Protein AF-T0YDZ5-F1 (afdb_monomer_lite)

Foldseek 3Di:
DDDLVPPDCDDDDDPPPPPDVVNCVCSQQPQWCLQVLLVVLVQLPQLVLLQVQDDDDCVLAVDGLSLLVSLVSSCVPTHPDDPQQCSLVRCVSHDQCSRGNPPDHSVSSGSVNSVVSVVSCVVCPVVVSVVSSVVSVVVVVVD

Organism: NCBI:txid410659

pLDDT: mean 85.59, std 17.33, range [38.53, 98.12]

Secondary structure (DSSP, 8-state):
--STTS-----TTS---PPPHHHHHHHHS---SHHHHHHHHHHHTHHHHHHTT----TTT-SS-HHHHHHHHHHHHHHS----GGGHHHHHTTS-HHHHH-TT--GGGG-HHHHHHHHHHHHHH-HHHHHHHHHHHHHHHTT-

InterPro domains:
  IPR025457 Domain of unknown function DUF4277 [PF14104] (34-132)

Radius of gyration: 19.09 Å; chains: 1; bounding box: 58×37×39 Å

Structure (mmCIF, N/CA/C/O backbone):
data_AF-T0YDZ5-F1
#
_entry.id   AF-T0YDZ5-F1
#
loop_
_atom_site.group_PDB
_atom_site.id
_atom_site.type_symbol
_atom_site.label_atom_id
_atom_site.label_alt_id
_atom_site.label_comp_id
_atom_site.label_asym_id
_atom_site.label_entity_id
_atom_site.label_seq_id
_atom_site.pdbx_PDB_ins_code
_atom_site.Cartn_x
_atom_site.Cartn_y
_atom_site.Cartn_z
_atom_site.occupancy
_atom_site.B_iso_or_equiv
_atom_site.auth_seq_id
_atom_site.auth_comp_id
_atom_site.auth_asym_id
_atom_site.auth_atom_id
_atom_site.pdbx_PDB_model_num
ATOM 1 N N . MET A 1 1 ? 28.726 -1.030 3.537 1.00 40.19 1 MET A N 1
ATOM 2 C CA . MET A 1 1 ? 29.237 -1.541 2.244 1.00 40.19 1 MET A CA 1
ATOM 3 C C . MET A 1 1 ? 30.139 -2.751 2.486 1.00 40.19 1 MET A C 1
ATOM 5 O O . MET A 1 1 ? 31.023 -2.658 3.319 1.00 40.19 1 MET A O 1
ATOM 9 N N . SER A 1 2 ? 29.949 -3.829 1.713 1.00 47.00 2 SER A N 1
ATOM 10 C CA . SER A 1 2 ? 30.988 -4.817 1.351 1.00 47.00 2 SER A CA 1
ATOM 11 C C . SER A 1 2 ? 31.460 -5.879 2.370 1.00 47.00 2 SER A C 1
ATOM 13 O O . SER A 1 2 ? 32.664 -6.062 2.533 1.00 47.00 2 SER A O 1
ATOM 15 N N . ILE A 1 3 ? 30.554 -6.685 2.938 1.00 38.53 3 ILE A N 1
ATOM 16 C CA . ILE A 1 3 ? 30.935 -8.055 3.361 1.00 38.53 3 ILE A CA 1
ATOM 17 C C . ILE A 1 3 ? 30.061 -9.098 2.656 1.00 38.53 3 ILE A C 1
ATOM 19 O O . ILE A 1 3 ? 30.597 -10.007 2.045 1.00 38.53 3 ILE A O 1
ATOM 23 N N . ILE A 1 4 ? 28.745 -8.885 2.559 1.00 45.44 4 ILE A N 1
ATOM 24 C CA . ILE A 1 4 ? 27.835 -9.849 1.901 1.00 45.44 4 ILE A CA 1
ATOM 25 C C . ILE A 1 4 ? 28.055 -9.954 0.374 1.00 45.44 4 ILE A C 1
ATOM 27 O O . ILE A 1 4 ? 27.810 -10.998 -0.214 1.00 45.44 4 ILE A O 1
ATOM 31 N N . ARG A 1 5 ? 28.596 -8.915 -0.286 1.00 43.78 5 ARG A N 1
ATOM 32 C CA . ARG A 1 5 ? 28.937 -8.971 -1.728 1.00 43.78 5 ARG A CA 1
ATOM 33 C C . ARG A 1 5 ? 30.244 -9.697 -2.045 1.00 43.78 5 ARG A C 1
ATOM 35 O O . ARG A 1 5 ? 30.500 -9.988 -3.207 1.00 43.78 5 ARG A O 1
ATOM 42 N N . LYS A 1 6 ? 31.097 -9.944 -1.051 1.00 43.81 6 LYS A N 1
ATOM 43 C CA . LYS A 1 6 ? 32.267 -10.800 -1.231 1.00 43.81 6 LYS A CA 1
ATOM 44 C C . LYS A 1 6 ? 31.867 -12.143 -0.656 1.00 43.81 6 LYS A C 1
ATOM 46 O O . LYS A 1 6 ? 31.896 -12.305 0.559 1.00 43.81 6 LYS A O 1
ATOM 51 N N . GLY A 1 7 ? 31.454 -13.061 -1.531 1.00 41.31 7 GLY A N 1
ATOM 52 C CA . GLY A 1 7 ? 31.279 -14.462 -1.161 1.00 41.31 7 GLY A CA 1
ATOM 53 C C . GLY A 1 7 ? 32.433 -14.890 -0.258 1.00 41.31 7 GLY A C 1
ATOM 54 O O . GLY A 1 7 ? 33.575 -14.476 -0.481 1.00 41.31 7 GLY A O 1
ATOM 55 N N . LEU A 1 8 ? 32.100 -15.613 0.813 1.00 39.41 8 LEU A N 1
ATOM 56 C CA . LEU A 1 8 ? 33.051 -16.171 1.767 1.00 39.41 8 LEU A CA 1
ATOM 57 C C . LEU A 1 8 ? 34.244 -16.722 0.973 1.00 39.41 8 LEU A C 1
ATOM 59 O O . LEU A 1 8 ? 34.074 -17.681 0.222 1.00 39.41 8 LEU A O 1
ATOM 63 N N . GLN A 1 9 ? 35.412 -16.072 1.054 1.00 50.31 9 GLN A N 1
ATOM 64 C CA . GLN A 1 9 ? 36.602 -16.545 0.346 1.00 50.31 9 GLN A CA 1
ATOM 65 C C . GLN A 1 9 ? 37.087 -17.806 1.055 1.00 50.31 9 GLN A C 1
ATOM 67 O O . GLN A 1 9 ? 37.926 -17.767 1.953 1.00 50.31 9 GLN A O 1
ATOM 72 N N . LEU A 1 10 ? 36.475 -18.924 0.677 1.00 53.09 10 LEU A N 1
ATOM 73 C CA . LEU A 1 10 ? 36.933 -20.267 0.973 1.00 53.09 10 LEU A CA 1
ATOM 74 C C . LEU A 1 10 ? 38.304 -20.427 0.299 1.00 53.09 10 LEU A C 1
ATOM 76 O O . LEU A 1 10 ? 38.510 -19.947 -0.814 1.00 53.09 10 LEU A O 1
ATOM 80 N N . GLY A 1 11 ? 39.262 -21.000 1.030 1.00 50.84 11 GLY A N 1
ATOM 81 C CA . GLY A 1 11 ? 40.690 -20.974 0.705 1.00 50.84 11 GLY A CA 1
ATOM 82 C C . GLY A 1 11 ? 41.073 -21.460 -0.707 1.00 50.84 11 GLY A C 1
ATOM 83 O O . GLY A 1 11 ? 40.273 -22.073 -1.411 1.00 50.84 11 GLY A O 1
ATOM 84 N N . PRO A 1 12 ? 42.337 -21.241 -1.114 1.00 58.28 12 PRO A N 1
ATOM 85 C CA . PRO A 1 12 ? 42.784 -21.198 -2.514 1.00 58.28 12 PRO A CA 1
ATOM 86 C C . PRO A 1 12 ? 42.678 -22.502 -3.329 1.00 58.28 12 PRO A C 1
ATOM 88 O O . PRO A 1 12 ? 43.057 -22.494 -4.493 1.00 58.28 12 PRO A O 1
ATOM 91 N N . ASN A 1 13 ? 42.196 -23.612 -2.757 1.00 57.66 13 ASN A N 1
ATOM 92 C CA . ASN A 1 13 ? 42.212 -24.934 -3.397 1.00 57.66 13 ASN A CA 1
ATOM 93 C C . ASN A 1 13 ? 40.941 -25.782 -3.191 1.00 57.66 13 ASN A C 1
ATOM 95 O O . ASN A 1 13 ? 40.982 -26.986 -3.439 1.00 57.66 13 ASN A O 1
ATOM 99 N N . LEU A 1 14 ? 39.809 -25.210 -2.757 1.00 52.81 14 LEU A N 1
ATOM 100 C CA . LEU A 1 14 ? 38.538 -25.933 -2.895 1.00 52.81 14 LEU A CA 1
ATOM 101 C C . LEU A 1 14 ? 37.985 -25.748 -4.315 1.00 52.81 14 LEU A C 1
ATOM 103 O O . LEU A 1 14 ? 38.084 -24.643 -4.855 1.00 52.81 14 LEU A O 1
ATOM 107 N N . PRO A 1 15 ? 37.383 -26.791 -4.923 1.00 49.22 15 PRO A N 1
ATOM 108 C CA . PRO A 1 15 ? 36.638 -26.617 -6.159 1.00 49.22 15 PRO A CA 1
ATOM 109 C C . PRO A 1 15 ? 35.607 -25.510 -5.941 1.00 49.22 15 PRO A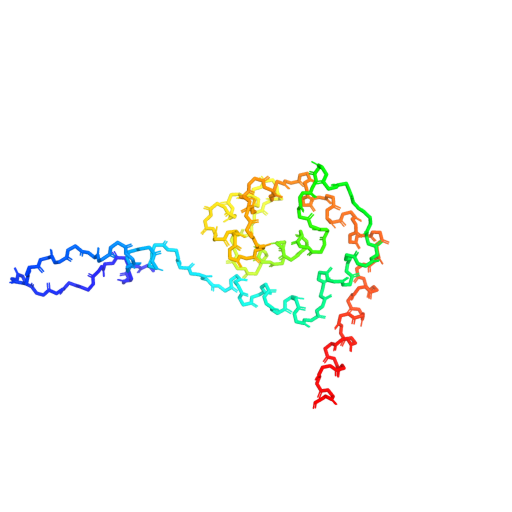 C 1
ATOM 111 O O . PRO A 1 15 ? 34.828 -25.561 -4.987 1.00 49.22 15 PRO A O 1
ATOM 114 N N . GLN A 1 16 ? 35.635 -24.488 -6.798 1.00 58.94 16 GLN A N 1
ATOM 115 C CA . GLN A 1 16 ? 34.581 -23.483 -6.845 1.00 58.94 16 GLN A CA 1
ATOM 116 C C . GLN A 1 16 ? 33.321 -24.193 -7.328 1.00 58.94 16 GLN A C 1
ATOM 118 O O . GLN A 1 16 ? 33.100 -24.338 -8.527 1.00 58.94 16 GLN A O 1
ATOM 123 N N . ILE A 1 17 ? 32.546 -24.724 -6.385 1.00 59.50 17 ILE A N 1
ATOM 124 C CA . ILE A 1 17 ? 31.218 -25.240 -6.673 1.00 59.50 17 ILE A CA 1
ATOM 125 C C . ILE A 1 17 ? 30.418 -24.000 -7.076 1.00 59.50 17 ILE A C 1
ATOM 127 O O . ILE A 1 17 ? 30.288 -23.099 -6.239 1.00 59.50 17 ILE A O 1
ATOM 131 N N . PRO A 1 18 ? 29.961 -23.884 -8.340 1.00 61.22 18 PRO A N 1
ATOM 132 C CA . PRO A 1 18 ? 29.081 -22.785 -8.704 1.00 61.22 18 PRO A CA 1
ATOM 133 C C . PRO A 1 18 ? 27.912 -22.806 -7.714 1.00 61.22 18 PRO A C 1
ATOM 135 O O . PRO A 1 18 ? 27.427 -23.901 -7.405 1.00 61.22 18 PRO A O 1
ATOM 138 N N . PRO A 1 19 ? 27.516 -21.654 -7.143 1.00 64.50 19 PRO A N 1
ATOM 139 C CA . PRO A 1 19 ? 26.396 -21.629 -6.218 1.00 64.50 19 PRO A CA 1
ATOM 140 C C . PRO A 1 19 ? 25.213 -22.308 -6.904 1.00 64.50 19 PRO A C 1
ATOM 142 O O . PRO A 1 19 ? 24.958 -22.076 -8.085 1.00 64.50 19 PRO A O 1
ATOM 145 N N . ASP A 1 20 ? 24.556 -23.216 -6.185 1.00 73.25 20 ASP A N 1
ATOM 146 C CA . ASP A 1 20 ? 23.375 -23.892 -6.705 1.00 73.25 20 ASP A CA 1
ATOM 147 C C . ASP A 1 20 ? 22.404 -22.818 -7.242 1.00 73.25 20 ASP A C 1
ATOM 149 O O . ASP A 1 20 ? 22.153 -21.852 -6.513 1.00 73.25 20 ASP A O 1
ATOM 153 N N . PRO A 1 21 ? 21.872 -22.936 -8.475 1.00 69.00 21 PRO A N 1
ATOM 154 C CA . PRO A 1 21 ? 20.959 -21.943 -9.044 1.00 69.00 21 PRO A CA 1
ATOM 155 C C . PRO A 1 21 ? 19.786 -21.590 -8.115 1.00 69.00 21 PRO A C 1
ATOM 157 O O . PRO A 1 21 ? 19.319 -20.452 -8.099 1.00 69.00 21 PRO A O 1
ATOM 160 N N . PHE A 1 22 ? 19.339 -22.543 -7.292 1.00 67.94 22 PHE A N 1
ATOM 161 C CA . PHE A 1 22 ? 18.357 -22.328 -6.234 1.00 67.94 22 PHE A CA 1
ATOM 162 C C . PHE A 1 22 ? 18.898 -21.419 -5.122 1.00 67.94 22 PHE A C 1
ATOM 164 O O . PHE A 1 22 ? 18.253 -20.434 -4.766 1.00 67.94 22 PHE A O 1
ATOM 171 N N . VAL A 1 23 ? 20.097 -21.691 -4.602 1.00 63.38 23 VAL A N 1
ATOM 172 C CA . VAL A 1 23 ? 20.747 -20.854 -3.575 1.00 63.38 23 VAL A CA 1
ATOM 173 C C . VAL A 1 23 ? 21.057 -19.458 -4.120 1.00 63.38 23 VAL A C 1
ATOM 175 O O . VAL A 1 23 ? 20.857 -18.469 -3.417 1.00 63.38 23 VAL A O 1
ATOM 178 N N . GLU A 1 24 ? 21.485 -19.353 -5.378 1.00 63.31 24 GLU A N 1
ATOM 179 C CA . GLU A 1 24 ? 21.720 -18.073 -6.043 1.00 63.31 24 GLU A CA 1
ATOM 180 C C . GLU A 1 24 ? 20.417 -17.280 -6.192 1.00 63.31 24 GLU A C 1
ATOM 182 O O . GLU A 1 24 ? 20.400 -16.096 -5.873 1.00 63.31 24 GLU A O 1
ATOM 187 N N . SER A 1 25 ? 19.300 -17.930 -6.541 1.00 57.38 25 SER A N 1
ATOM 188 C CA . SER A 1 25 ? 17.986 -17.274 -6.593 1.00 57.38 25 SER A CA 1
ATOM 189 C C . SER A 1 25 ? 17.509 -16.753 -5.227 1.00 57.38 25 SER A C 1
ATOM 191 O O . SER A 1 25 ? 16.975 -15.646 -5.146 1.00 57.38 25 SER A O 1
ATOM 193 N N . ILE A 1 26 ? 17.767 -17.495 -4.141 1.00 60.12 26 ILE A N 1
ATOM 194 C CA . ILE A 1 26 ? 17.420 -17.090 -2.767 1.00 60.12 26 ILE A CA 1
ATOM 195 C C . ILE A 1 26 ? 18.252 -15.883 -2.318 1.00 60.12 26 ILE A C 1
ATOM 197 O O . ILE A 1 26 ? 17.743 -14.984 -1.652 1.00 60.12 26 ILE A O 1
ATOM 201 N N . LEU A 1 27 ? 19.540 -15.854 -2.664 1.00 55.66 27 LEU A N 1
ATOM 202 C CA . LEU A 1 27 ? 20.452 -14.781 -2.264 1.00 55.66 27 LEU A CA 1
ATOM 203 C C . LEU A 1 27 ? 20.366 -13.547 -3.175 1.00 55.66 27 LEU A C 1
ATOM 205 O O . LEU A 1 27 ? 20.670 -12.440 -2.724 1.00 55.66 27 LEU A O 1
ATOM 209 N N . ALA A 1 28 ? 19.961 -13.719 -4.437 1.00 56.47 28 ALA A N 1
ATOM 210 C CA . ALA A 1 28 ? 19.827 -12.643 -5.418 1.00 56.47 28 ALA A CA 1
ATOM 211 C C . ALA A 1 28 ? 18.685 -11.676 -5.085 1.00 56.47 28 ALA A C 1
ATOM 213 O O . ALA A 1 28 ? 18.797 -10.486 -5.380 1.00 56.47 28 ALA A O 1
ATOM 214 N N . ASN A 1 29 ? 17.637 -12.167 -4.419 1.00 56.03 29 ASN A N 1
ATOM 215 C CA . ASN A 1 29 ? 16.474 -11.381 -4.022 1.00 56.03 29 ASN A CA 1
ATOM 216 C C . ASN A 1 29 ? 16.401 -11.281 -2.491 1.00 56.03 29 ASN A C 1
ATOM 218 O O . ASN A 1 29 ? 15.614 -11.996 -1.869 1.00 56.03 29 ASN A O 1
ATOM 222 N N . PRO A 1 30 ? 17.213 -10.423 -1.839 1.00 57.66 30 PRO A N 1
ATOM 223 C CA . PRO A 1 30 ? 17.057 -10.172 -0.415 1.00 57.66 30 PRO A CA 1
ATOM 224 C C . PRO A 1 30 ? 15.632 -9.683 -0.155 1.00 57.66 30 PRO A C 1
ATOM 226 O O . PRO A 1 30 ? 15.237 -8.603 -0.582 1.00 57.66 30 PRO A O 1
ATOM 229 N N . VAL A 1 31 ? 14.874 -10.500 0.571 1.00 63.56 31 VAL A N 1
ATOM 230 C CA . VAL A 1 31 ? 13.426 -10.351 0.765 1.00 63.56 31 VAL A CA 1
ATOM 231 C C . VAL A 1 31 ? 13.061 -9.101 1.595 1.00 63.56 31 VAL A C 1
ATOM 233 O O . VAL A 1 31 ? 11.904 -8.693 1.643 1.00 63.56 31 VAL A O 1
ATOM 236 N N . GLY A 1 32 ? 14.056 -8.422 2.180 1.00 82.44 32 GLY A N 1
ATOM 237 C CA . GLY A 1 32 ? 13.890 -7.141 2.868 1.00 82.44 32 GLY A CA 1
ATOM 238 C C . GLY A 1 32 ? 12.863 -7.192 4.004 1.00 82.44 32 GLY A C 1
ATOM 239 O O . GLY A 1 32 ? 12.476 -8.258 4.477 1.00 82.44 32 GLY A O 1
ATOM 240 N N . ALA A 1 33 ? 12.410 -6.023 4.458 1.00 90.94 33 ALA A N 1
ATOM 241 C CA . ALA A 1 33 ? 11.308 -5.927 5.420 1.00 90.94 33 ALA A CA 1
ATOM 242 C C . ALA A 1 33 ? 9.923 -5.926 4.737 1.00 90.94 33 ALA A C 1
ATOM 244 O O . ALA A 1 33 ? 8.904 -5.988 5.424 1.00 90.94 33 ALA A O 1
ATOM 245 N N . ALA A 1 34 ? 9.869 -5.867 3.401 1.00 93.62 34 ALA A N 1
ATOM 246 C CA . ALA A 1 34 ? 8.637 -5.640 2.651 1.00 93.62 34 ALA A CA 1
ATOM 247 C C . ALA A 1 34 ? 7.544 -6.695 2.922 1.00 93.62 34 ALA A C 1
ATOM 249 O O . ALA A 1 34 ? 6.418 -6.282 3.203 1.00 93.62 34 ALA A O 1
ATOM 250 N N . PRO A 1 35 ? 7.815 -8.019 2.948 1.00 94.00 35 PRO A N 1
ATOM 251 C CA . PRO A 1 35 ? 6.766 -8.995 3.249 1.00 94.00 35 PRO A CA 1
ATOM 252 C C . PRO A 1 35 ? 6.265 -8.934 4.684 1.00 94.00 35 PRO A C 1
ATOM 254 O O . PRO A 1 35 ? 5.082 -9.163 4.913 1.00 94.00 35 PRO A O 1
ATOM 257 N N . LEU A 1 36 ? 7.133 -8.590 5.642 1.00 95.31 36 LEU A N 1
ATOM 258 C CA . LEU A 1 36 ? 6.715 -8.385 7.028 1.00 95.31 36 LEU A CA 1
ATOM 259 C C . LEU A 1 36 ? 5.757 -7.195 7.122 1.00 95.31 36 LEU A C 1
ATOM 261 O O . LEU A 1 36 ? 4.697 -7.312 7.726 1.00 95.31 36 LEU A O 1
ATOM 265 N N . ILE A 1 37 ? 6.089 -6.071 6.483 1.00 96.38 37 ILE A N 1
ATOM 266 C CA . ILE A 1 37 ? 5.206 -4.900 6.441 1.00 96.38 37 ILE A CA 1
ATOM 267 C C . ILE A 1 37 ? 3.891 -5.226 5.720 1.00 96.38 37 ILE A C 1
ATOM 269 O O . ILE A 1 37 ? 2.827 -4.862 6.214 1.00 96.38 37 ILE A O 1
ATOM 273 N N . ALA A 1 38 ? 3.936 -5.960 4.605 1.00 96.06 38 ALA A N 1
ATOM 274 C CA . ALA A 1 38 ? 2.733 -6.397 3.896 1.00 96.06 38 ALA A CA 1
ATOM 275 C C . ALA A 1 38 ? 1.837 -7.280 4.782 1.00 96.06 38 ALA A C 1
ATOM 277 O O . ALA A 1 38 ? 0.620 -7.087 4.825 1.00 96.06 38 ALA A O 1
ATOM 278 N N . ALA A 1 39 ? 2.438 -8.230 5.506 1.00 96.00 39 ALA A N 1
ATOM 279 C CA . ALA A 1 39 ? 1.739 -9.098 6.445 1.00 96.00 39 ALA A CA 1
ATOM 280 C C . ALA A 1 39 ? 1.100 -8.289 7.579 1.00 96.00 39 ALA A C 1
ATOM 282 O O . ALA A 1 39 ? -0.093 -8.444 7.815 1.00 96.00 39 ALA A O 1
ATOM 283 N N . LEU A 1 40 ? 1.840 -7.358 8.188 1.00 95.69 40 LEU A N 1
ATOM 284 C CA . LEU A 1 40 ? 1.321 -6.472 9.234 1.00 95.69 40 LEU A CA 1
ATOM 285 C C . LEU A 1 40 ? 0.159 -5.605 8.733 1.00 95.69 40 LEU A C 1
ATOM 287 O O . LEU A 1 40 ? -0.849 -5.475 9.419 1.00 95.69 40 LEU A O 1
ATOM 291 N N . CYS A 1 41 ? 0.247 -5.041 7.523 1.00 96.88 41 CYS A N 1
ATOM 292 C CA . CYS A 1 41 ? -0.861 -4.279 6.942 1.00 96.88 41 CYS A CA 1
ATOM 293 C C . CYS A 1 41 ? -2.133 -5.126 6.807 1.00 96.88 41 CYS A C 1
ATOM 295 O O . CYS A 1 41 ? -3.219 -4.639 7.127 1.00 96.88 41 CYS A O 1
ATOM 297 N N . ARG A 1 42 ? -2.007 -6.383 6.358 1.00 96.19 42 ARG A N 1
ATOM 298 C CA . ARG A 1 42 ? -3.134 -7.325 6.249 1.00 96.19 42 ARG A CA 1
ATOM 299 C C . ARG A 1 42 ? -3.667 -7.751 7.608 1.00 96.19 42 ARG A C 1
ATOM 301 O O . ARG A 1 42 ? -4.876 -7.847 7.762 1.00 96.19 42 ARG A O 1
ATOM 308 N N . GLU A 1 43 ? -2.779 -7.994 8.563 1.00 95.19 43 GLU A N 1
ATOM 309 C CA . GLU A 1 43 ? -3.120 -8.398 9.924 1.00 95.19 43 GLU A CA 1
ATOM 310 C C . GLU A 1 43 ? -3.928 -7.303 10.632 1.00 95.19 43 GLU A C 1
ATOM 312 O O . GLU A 1 43 ? -5.005 -7.572 11.149 1.00 95.19 43 GLU A O 1
ATOM 317 N N . ILE A 1 44 ? -3.493 -6.043 10.531 1.00 95.00 44 ILE A N 1
ATOM 318 C CA . ILE A 1 44 ? -4.220 -4.868 11.047 1.00 95.00 44 ILE A CA 1
ATOM 319 C C . ILE A 1 44 ? -5.550 -4.632 10.294 1.00 95.00 44 ILE A C 1
ATOM 321 O O . ILE A 1 44 ? -6.459 -3.949 10.779 1.00 95.00 44 ILE A O 1
ATOM 325 N N . GLY A 1 45 ? -5.691 -5.194 9.093 1.00 95.94 45 GLY A N 1
ATOM 326 C CA . GLY A 1 45 ? -6.894 -5.077 8.277 1.00 95.94 45 GLY A CA 1
ATOM 327 C C . GLY A 1 45 ? -6.935 -3.834 7.384 1.00 95.94 45 GLY A C 1
ATOM 328 O O . GLY A 1 45 ? -8.007 -3.467 6.911 1.00 95.94 45 GLY A O 1
ATOM 329 N N . ILE A 1 46 ? -5.806 -3.147 7.164 1.00 96.25 46 ILE A N 1
ATOM 330 C CA . ILE A 1 46 ? -5.756 -1.906 6.368 1.00 96.25 46 ILE A CA 1
ATOM 331 C C . ILE A 1 46 ? -6.324 -2.100 4.954 1.00 96.25 46 ILE A C 1
ATOM 333 O O . ILE A 1 46 ? -7.238 -1.352 4.599 1.00 96.25 46 ILE A O 1
ATOM 337 N N . PRO A 1 47 ? -5.831 -3.056 4.135 1.00 97.38 47 PRO A N 1
ATOM 338 C CA . PRO A 1 47 ? -6.345 -3.199 2.781 1.00 97.38 47 PRO A CA 1
ATOM 339 C C . PRO A 1 47 ? -7.828 -3.579 2.782 1.00 97.38 47 PRO A C 1
ATOM 341 O O . PRO A 1 47 ? -8.588 -3.029 1.998 1.00 97.38 47 PRO A O 1
ATOM 344 N N . GLN A 1 48 ? -8.272 -4.416 3.723 1.00 97.25 48 GLN A N 1
ATOM 345 C CA . GLN A 1 48 ? -9.667 -4.843 3.836 1.00 97.25 48 GLN A CA 1
ATOM 346 C C . GLN A 1 48 ? -10.601 -3.681 4.181 1.00 97.25 48 GLN A C 1
ATOM 348 O O . GLN A 1 48 ? -11.653 -3.548 3.565 1.00 97.25 48 GLN A O 1
ATOM 3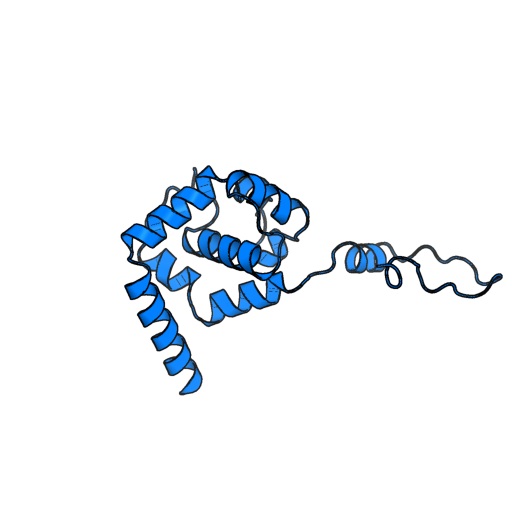53 N N . LEU A 1 49 ? -10.217 -2.829 5.134 1.00 96.94 49 LEU A N 1
ATOM 354 C CA . LEU A 1 49 ? -11.000 -1.649 5.508 1.00 96.94 49 LEU A CA 1
ATOM 355 C C . LEU A 1 49 ? -11.158 -0.670 4.339 1.00 96.94 49 LEU A C 1
ATOM 357 O O . LEU A 1 49 ? -12.186 -0.012 4.226 1.00 96.94 49 LEU A O 1
ATOM 361 N N . ILE A 1 50 ? -10.141 -0.558 3.483 1.00 97.69 50 ILE A N 1
ATOM 362 C CA . ILE A 1 50 ? -10.212 0.283 2.286 1.00 97.69 50 ILE A CA 1
ATOM 363 C C . ILE A 1 50 ? -11.092 -0.387 1.227 1.00 97.69 50 ILE A C 1
ATOM 365 O O . ILE A 1 50 ? -12.004 0.242 0.697 1.00 97.69 50 ILE A O 1
ATOM 369 N N . ASP A 1 51 ? -10.849 -1.663 0.937 1.00 97.69 51 ASP A N 1
ATOM 370 C CA . ASP A 1 51 ? -11.511 -2.397 -0.146 1.00 97.69 51 ASP A CA 1
ATOM 371 C C . ASP A 1 51 ? -13.006 -2.633 0.102 1.00 97.69 51 ASP A C 1
ATOM 373 O O . ASP A 1 51 ? -13.761 -2.830 -0.847 1.00 97.69 51 ASP A O 1
ATOM 377 N N . GLN A 1 52 ? -13.449 -2.596 1.362 1.00 96.50 52 GLN A N 1
ATOM 378 C CA . GLN A 1 52 ? -14.867 -2.656 1.729 1.00 96.50 52 GLN A CA 1
ATOM 379 C C . GLN A 1 52 ? -15.644 -1.384 1.364 1.00 96.50 52 GLN A C 1
ATOM 381 O O . GLN A 1 52 ? -16.859 -1.447 1.186 1.00 96.50 52 GLN A O 1
ATOM 386 N N . GLU A 1 53 ? -14.968 -0.238 1.266 1.00 94.75 53 GLU A N 1
ATOM 387 C CA . GLU A 1 53 ? -15.598 1.071 1.042 1.00 94.75 53 GLU A CA 1
ATOM 388 C C . GLU A 1 53 ? -15.281 1.652 -0.334 1.00 94.75 53 GLU A C 1
ATOM 390 O O . GLU A 1 53 ? -16.095 2.371 -0.914 1.00 94.75 53 GLU A O 1
ATOM 395 N N . ALA A 1 54 ? -14.113 1.331 -0.883 1.00 95.31 54 ALA A N 1
ATOM 396 C CA . ALA A 1 54 ? -13.690 1.829 -2.175 1.00 95.31 54 ALA A CA 1
ATOM 397 C C . ALA A 1 54 ? -14.338 1.048 -3.326 1.00 95.31 54 ALA A C 1
ATOM 399 O O . ALA A 1 54 ? -14.341 -0.181 -3.366 1.00 95.31 54 ALA A O 1
ATOM 400 N N . THR A 1 55 ? -14.797 1.777 -4.341 1.00 92.94 55 THR A N 1
ATOM 401 C CA . THR A 1 55 ? -15.128 1.208 -5.654 1.00 92.94 55 THR A CA 1
ATOM 402 C C . THR A 1 55 ? -13.985 1.502 -6.621 1.00 92.94 55 THR A C 1
ATOM 404 O O . THR A 1 55 ? -13.437 2.604 -6.610 1.00 92.94 55 THR A O 1
ATOM 407 N N . TRP A 1 56 ? -13.610 0.545 -7.474 1.00 95.06 56 TRP A N 1
ATOM 408 C CA . TRP A 1 56 ? -12.588 0.775 -8.495 1.00 95.06 56 TRP A CA 1
ATOM 409 C C . TRP A 1 56 ? -12.824 -0.022 -9.777 1.00 95.06 56 TRP A C 1
ATOM 411 O O . TRP A 1 56 ? -13.473 -1.067 -9.782 1.00 95.06 56 TRP A O 1
ATOM 421 N N . ASP A 1 57 ? -12.248 0.491 -10.861 1.00 93.56 57 ASP A N 1
ATOM 422 C CA . ASP A 1 57 ? -12.211 -0.152 -12.169 1.00 93.56 57 ASP A CA 1
ATOM 423 C C . ASP A 1 57 ? -11.054 -1.165 -12.216 1.00 93.56 57 ASP A C 1
ATOM 425 O O . ASP A 1 57 ? -9.877 -0.786 -12.186 1.00 93.56 57 ASP A O 1
ATOM 429 N N . LYS A 1 58 ? -11.400 -2.456 -12.260 1.00 91.50 58 LYS A N 1
ATOM 430 C CA . LYS A 1 58 ? -10.442 -3.573 -12.278 1.00 91.50 58 LYS A CA 1
ATOM 431 C C . LYS A 1 58 ? -9.679 -3.685 -13.597 1.00 91.50 58 LYS A C 1
ATOM 433 O O . LYS A 1 58 ? -8.570 -4.211 -13.594 1.00 91.50 58 LYS A O 1
ATOM 438 N N . ASP A 1 59 ? -10.230 -3.152 -14.686 1.00 91.62 59 ASP A N 1
ATOM 439 C CA . ASP A 1 59 ? -9.572 -3.164 -15.994 1.00 91.62 59 ASP A CA 1
ATOM 440 C C . ASP A 1 59 ? -8.457 -2.111 -16.047 1.00 91.62 59 ASP A C 1
ATOM 442 O O . ASP A 1 59 ? -7.444 -2.291 -16.722 1.00 91.62 59 ASP A O 1
ATOM 446 N N . ARG A 1 60 ? -8.610 -1.016 -15.288 1.00 90.69 60 ARG A N 1
ATOM 447 C CA . ARG A 1 60 ? -7.591 0.043 -15.159 1.00 90.69 60 ARG A CA 1
ATOM 448 C C . ARG A 1 60 ? -6.590 -0.202 -14.041 1.00 90.69 60 ARG A C 1
ATOM 450 O O . ARG A 1 60 ? -5.460 0.276 -14.121 1.00 90.69 60 ARG A O 1
ATOM 457 N N . CYS A 1 61 ? -7.019 -0.856 -12.967 1.00 94.56 61 CYS A N 1
ATOM 458 C CA . CYS A 1 61 ? -6.203 -1.114 -11.790 1.00 94.56 61 CYS A CA 1
ATOM 459 C C . CYS A 1 61 ? -6.427 -2.545 -11.310 1.00 94.56 61 CYS A C 1
ATOM 461 O O . CYS A 1 61 ? -7.416 -2.834 -10.637 1.00 94.56 61 CYS A O 1
ATOM 463 N N . ILE A 1 62 ? -5.458 -3.408 -11.614 1.00 95.88 62 ILE A N 1
ATOM 464 C CA . ILE A 1 62 ? -5.481 -4.821 -11.221 1.00 95.88 62 ILE A CA 1
ATOM 465 C C . ILE A 1 62 ? -5.461 -4.959 -9.694 1.00 95.88 62 ILE A C 1
ATOM 467 O O . ILE A 1 62 ? -6.242 -5.726 -9.138 1.00 95.88 62 ILE A O 1
ATOM 471 N N . LEU A 1 63 ? -4.614 -4.175 -9.021 1.00 97.19 63 LEU A N 1
ATOM 472 C CA . LEU A 1 63 ? -4.547 -4.129 -7.560 1.00 97.19 63 LEU A CA 1
ATOM 473 C C . LEU A 1 63 ? -5.757 -3.400 -6.975 1.00 97.19 63 LEU A C 1
ATOM 475 O O . LEU A 1 63 ? -6.183 -2.351 -7.487 1.00 97.19 63 LEU A O 1
ATOM 479 N N . SER A 1 64 ? -6.258 -3.891 -5.846 1.00 97.62 64 SER A N 1
ATOM 480 C CA . SER A 1 64 ? -7.285 -3.176 -5.093 1.00 97.62 64 SER A CA 1
ATOM 481 C C . SER A 1 64 ? -6.758 -1.829 -4.561 1.00 97.62 64 SER A C 1
ATOM 483 O O . SER A 1 64 ? -5.542 -1.609 -4.490 1.00 97.62 64 SER A O 1
ATOM 485 N N . PRO A 1 65 ? -7.632 -0.866 -4.223 1.00 98.12 65 PRO A N 1
ATOM 486 C CA . PRO A 1 65 ? -7.213 0.378 -3.587 1.00 98.12 65 PRO A CA 1
ATOM 487 C C . PRO A 1 65 ? -6.436 0.126 -2.287 1.00 98.12 65 PRO A C 1
ATOM 489 O O . PRO A 1 65 ? -5.406 0.758 -2.059 1.00 98.12 65 PRO A O 1
ATOM 492 N N . GLY A 1 66 ? -6.857 -0.847 -1.479 1.00 98.12 66 GLY A N 1
ATOM 493 C CA . GLY A 1 66 ? -6.175 -1.262 -0.260 1.00 98.12 66 GLY A CA 1
ATOM 494 C C . GLY A 1 66 ? -4.781 -1.838 -0.506 1.00 98.12 66 GLY A C 1
ATOM 495 O O . GLY A 1 66 ? -3.830 -1.499 0.205 1.00 98.12 66 GLY A O 1
ATOM 496 N N . GLU A 1 67 ? -4.615 -2.660 -1.542 1.00 98.12 67 GLU A N 1
ATOM 497 C CA . GLU A 1 67 ? -3.305 -3.176 -1.951 1.00 98.12 67 GLU A CA 1
ATOM 498 C C . GLU A 1 67 ? -2.382 -2.063 -2.449 1.00 98.12 67 GLU A C 1
ATOM 500 O O . GLU A 1 67 ? -1.200 -2.045 -2.109 1.00 98.12 67 GLU A O 1
ATOM 505 N N . ARG A 1 68 ? -2.914 -1.079 -3.182 1.00 98.12 68 ARG A N 1
ATOM 506 C CA . ARG A 1 68 ? -2.150 0.103 -3.611 1.00 98.12 68 ARG A CA 1
ATOM 507 C C . ARG A 1 68 ? -1.683 0.943 -2.424 1.00 98.12 68 ARG A C 1
ATOM 509 O O . ARG A 1 68 ? -0.532 1.375 -2.404 1.00 98.12 68 ARG A O 1
ATOM 516 N N . ILE A 1 69 ? -2.522 1.126 -1.403 1.00 98.12 69 ILE A N 1
ATOM 517 C CA . ILE A 1 69 ? -2.095 1.780 -0.157 1.00 98.12 69 ILE A CA 1
ATOM 518 C C . ILE A 1 69 ? -1.041 0.941 0.573 1.00 98.12 69 ILE A C 1
ATOM 520 O O . ILE A 1 69 ? -0.038 1.488 1.026 1.00 98.12 69 ILE A O 1
ATOM 524 N N . THR A 1 70 ? -1.198 -0.382 0.620 1.00 97.94 70 THR A N 1
ATOM 525 C CA . THR A 1 70 ? -0.188 -1.289 1.195 1.00 97.94 70 THR A CA 1
ATOM 526 C C . THR A 1 70 ? 1.157 -1.155 0.471 1.00 97.94 70 THR A C 1
ATOM 528 O O . THR A 1 70 ? 2.203 -1.057 1.112 1.00 97.94 70 THR A O 1
ATOM 531 N N . ALA A 1 71 ? 1.143 -1.052 -0.859 1.00 96.94 71 ALA A N 1
ATOM 532 C CA . ALA A 1 71 ? 2.331 -0.811 -1.669 1.00 96.94 71 ALA A CA 1
ATOM 533 C C . ALA A 1 71 ? 3.012 0.522 -1.337 1.00 96.94 71 ALA A C 1
ATOM 535 O O . ALA A 1 71 ? 4.236 0.582 -1.218 1.00 96.94 71 ALA A O 1
ATOM 536 N N . LEU A 1 72 ? 2.233 1.583 -1.120 1.00 97.19 72 LEU A N 1
ATOM 537 C CA . LEU A 1 72 ? 2.762 2.883 -0.706 1.00 97.19 72 LEU A CA 1
ATOM 538 C C . LEU A 1 72 ? 3.367 2.848 0.701 1.00 97.19 72 LEU A C 1
ATOM 540 O O . LEU A 1 72 ? 4.399 3.478 0.927 1.00 97.19 72 LEU A O 1
ATOM 544 N N . VAL A 1 73 ? 2.777 2.086 1.628 1.00 96.56 73 VAL A N 1
ATOM 545 C CA . VAL A 1 73 ? 3.339 1.870 2.971 1.00 96.56 73 VAL A CA 1
ATOM 546 C C . VAL A 1 73 ? 4.676 1.130 2.886 1.00 96.56 73 VAL A C 1
ATOM 548 O O . VAL A 1 73 ? 5.656 1.583 3.476 1.00 96.56 73 VAL A O 1
ATOM 551 N N . ILE A 1 74 ? 4.754 0.048 2.105 1.00 95.44 74 ILE A N 1
ATOM 552 C CA . ILE A 1 74 ? 6.010 -0.681 1.860 1.00 95.44 74 ILE A CA 1
ATOM 553 C C . ILE A 1 74 ? 7.058 0.252 1.256 1.00 95.44 74 ILE A C 1
ATOM 555 O O . ILE A 1 74 ? 8.168 0.352 1.771 1.00 95.44 74 ILE A O 1
ATOM 559 N N . ASN A 1 75 ? 6.699 0.995 0.209 1.00 94.00 75 ASN A N 1
ATOM 560 C CA . ASN A 1 75 ? 7.609 1.929 -0.441 1.00 94.00 75 ASN A CA 1
ATOM 561 C C . ASN A 1 75 ? 8.116 3.020 0.521 1.00 94.00 75 ASN A C 1
ATOM 563 O O . ASN A 1 75 ? 9.268 3.434 0.438 1.00 94.00 75 ASN A O 1
ATOM 567 N N . LEU A 1 76 ? 7.272 3.489 1.445 1.00 93.81 76 LEU A N 1
ATOM 568 C CA . LEU A 1 76 ? 7.638 4.509 2.428 1.00 93.81 76 LEU A CA 1
ATOM 569 C C . LEU A 1 76 ? 8.589 3.989 3.518 1.00 93.81 76 LEU A C 1
ATOM 571 O O . LEU A 1 76 ? 9.419 4.763 4.007 1.00 93.81 76 LEU A O 1
ATOM 575 N N . LEU A 1 77 ? 8.425 2.730 3.938 1.00 93.56 77 LEU A N 1
ATOM 576 C CA . LEU A 1 77 ? 9.110 2.151 5.100 1.00 93.56 77 LEU A CA 1
ATOM 577 C C . LEU A 1 77 ? 10.320 1.282 4.743 1.00 93.56 77 LEU A C 1
ATOM 579 O O . LEU A 1 77 ? 11.254 1.196 5.539 1.00 93.56 77 LEU A O 1
ATOM 583 N N . CYS A 1 78 ? 10.301 0.622 3.587 1.00 91.44 78 CYS A N 1
ATOM 584 C CA . CYS A 1 78 ? 11.311 -0.362 3.192 1.00 91.44 78 CYS A CA 1
ATOM 585 C C . CYS A 1 78 ? 12.233 0.136 2.079 1.00 91.44 78 CYS A C 1
ATOM 587 O O . CYS A 1 78 ? 13.376 -0.309 2.002 1.00 91.44 78 CYS A O 1
ATOM 589 N N . GLU A 1 79 ? 11.759 1.065 1.249 1.00 90.31 79 GLU A N 1
ATOM 590 C CA . GLU A 1 79 ? 12.451 1.480 0.032 1.00 90.31 79 GLU A CA 1
ATOM 591 C C . GLU A 1 79 ? 12.954 2.927 0.094 1.00 90.31 79 GLU A C 1
ATOM 593 O O . GLU A 1 79 ? 12.678 3.702 1.014 1.00 90.31 79 GLU A O 1
ATOM 598 N N . GLU A 1 80 ? 13.725 3.313 -0.923 1.00 86.69 80 GLU A N 1
ATOM 599 C CA . GLU A 1 80 ? 14.134 4.701 -1.097 1.00 86.69 80 GLU A CA 1
ATOM 600 C C . GLU A 1 80 ? 12.911 5.588 -1.344 1.00 86.69 80 GLU A C 1
ATOM 602 O O . GLU A 1 80 ? 12.146 5.372 -2.290 1.00 86.69 80 GLU A O 1
ATOM 607 N N . ARG A 1 81 ? 12.778 6.651 -0.541 1.00 82.88 81 ARG A N 1
ATOM 608 C CA . ARG A 1 81 ? 11.752 7.676 -0.749 1.00 82.88 81 ARG A CA 1
ATOM 609 C C . ARG A 1 81 ? 11.956 8.346 -2.102 1.00 82.88 81 ARG A C 1
ATOM 611 O O . ARG A 1 81 ? 12.889 9.123 -2.302 1.00 82.88 81 ARG A O 1
ATOM 618 N N . ARG A 1 82 ? 11.049 8.047 -3.023 1.00 86.19 82 ARG A N 1
ATOM 619 C CA . ARG A 1 82 ? 11.030 8.554 -4.393 1.00 86.19 82 ARG A CA 1
ATOM 620 C C . ARG A 1 82 ? 9.673 9.195 -4.693 1.00 86.19 82 ARG A C 1
ATOM 622 O O . ARG A 1 82 ? 8.688 8.852 -4.039 1.00 86.19 82 ARG A O 1
ATOM 629 N N . PRO A 1 83 ? 9.607 10.137 -5.651 1.00 92.69 83 PRO A N 1
ATOM 630 C CA . PRO A 1 83 ? 8.328 10.670 -6.115 1.00 92.69 83 PRO A CA 1
ATOM 631 C C . PRO A 1 83 ? 7.442 9.548 -6.677 1.00 92.69 83 PRO A C 1
ATOM 633 O O . PRO A 1 83 ? 7.961 8.528 -7.130 1.00 92.69 83 PRO A O 1
ATOM 636 N N . LEU A 1 84 ? 6.120 9.753 -6.675 1.00 94.69 84 LEU A N 1
ATOM 637 C CA . LEU A 1 84 ? 5.123 8.715 -6.981 1.00 94.69 84 LEU A CA 1
ATOM 638 C C . LEU A 1 84 ? 5.377 7.998 -8.322 1.00 94.69 84 LEU A C 1
ATOM 640 O O . LEU A 1 84 ? 5.374 6.774 -8.367 1.00 94.69 84 LEU A O 1
ATOM 644 N N . TYR A 1 85 ? 5.723 8.746 -9.374 1.00 94.81 85 TYR A N 1
ATOM 645 C CA . TYR A 1 85 ? 6.045 8.210 -10.710 1.00 94.81 85 TYR A CA 1
ATOM 646 C C . TYR A 1 85 ? 7.292 7.312 -10.767 1.00 94.81 85 TYR A C 1
ATOM 648 O O . TYR A 1 85 ? 7.533 6.655 -11.772 1.00 94.81 85 TYR A O 1
ATOM 656 N N . LYS A 1 86 ? 8.102 7.269 -9.701 1.00 94.94 86 LYS A N 1
ATOM 657 C CA . LYS A 1 86 ? 9.273 6.384 -9.575 1.00 94.94 86 LYS A CA 1
ATOM 658 C C . LYS A 1 86 ? 9.050 5.217 -8.617 1.00 94.94 86 LYS A C 1
ATOM 660 O O . LYS A 1 86 ? 9.988 4.461 -8.375 1.00 94.94 86 LYS A O 1
ATOM 665 N N . VAL A 1 87 ? 7.855 5.072 -8.046 1.00 95.19 87 VAL A N 1
ATOM 666 C CA . VAL A 1 87 ? 7.551 3.966 -7.126 1.00 95.19 87 VAL A CA 1
ATOM 667 C C . VAL A 1 87 ? 7.597 2.624 -7.855 1.00 95.19 87 VAL A C 1
ATOM 669 O O . VAL A 1 87 ? 8.160 1.671 -7.323 1.00 95.19 87 VAL A O 1
ATOM 672 N N . GLU A 1 88 ? 7.125 2.566 -9.103 1.00 96.00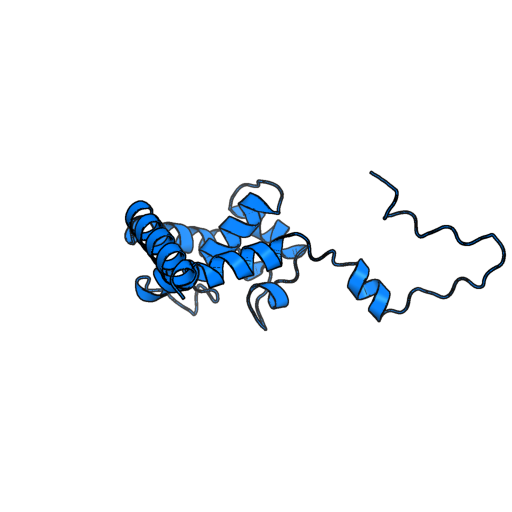 88 GLU A N 1
ATOM 673 C CA . GLU A 1 88 ? 7.261 1.384 -9.963 1.00 96.00 88 GLU A CA 1
ATOM 674 C C . GLU A 1 88 ? 8.712 0.861 -10.014 1.00 96.00 88 GLU A C 1
ATOM 676 O O . GLU A 1 88 ? 8.946 -0.347 -9.950 1.00 96.00 88 GLU A O 1
ATOM 681 N N . ASP A 1 89 ? 9.710 1.751 -10.072 1.00 94.25 89 ASP A N 1
ATOM 682 C CA . ASP A 1 89 ? 11.121 1.354 -10.142 1.00 94.25 89 ASP A CA 1
ATOM 683 C C . ASP A 1 89 ? 11.622 0.655 -8.874 1.00 94.25 89 ASP A C 1
ATOM 685 O O . ASP A 1 89 ? 12.578 -0.122 -8.939 1.00 94.25 89 ASP A O 1
ATOM 689 N N . ASN A 1 90 ? 11.003 0.924 -7.724 1.00 92.06 90 ASN A N 1
ATOM 690 C CA . ASN A 1 90 ? 11.308 0.206 -6.492 1.00 92.06 90 ASN A CA 1
ATOM 691 C C . ASN A 1 90 ? 10.725 -1.214 -6.549 1.00 92.06 90 ASN A C 1
ATOM 693 O O . ASN A 1 90 ? 11.424 -2.174 -6.232 1.00 92.06 90 ASN A O 1
ATOM 697 N N . PHE A 1 91 ? 9.507 -1.373 -7.077 1.00 92.94 91 PHE A N 1
ATOM 698 C CA . PHE A 1 91 ? 8.875 -2.687 -7.242 1.00 92.94 91 PHE A CA 1
ATOM 699 C C . PHE A 1 91 ? 9.554 -3.582 -8.287 1.00 92.94 91 PHE A C 1
ATOM 701 O O . PHE A 1 91 ? 9.422 -4.795 -8.203 1.00 92.94 91 PHE A O 1
ATOM 708 N N . LYS A 1 92 ? 10.369 -3.037 -9.203 1.00 92.44 92 LYS A N 1
ATOM 709 C CA . LYS A 1 92 ? 11.233 -3.840 -10.101 1.00 92.44 92 LYS A CA 1
ATOM 710 C C . LYS A 1 92 ? 12.308 -4.648 -9.365 1.00 92.44 92 LYS A C 1
ATOM 712 O O . LYS A 1 92 ? 12.890 -5.553 -9.955 1.00 92.44 92 LYS A O 1
ATOM 717 N N . LYS A 1 93 ? 12.611 -4.296 -8.113 1.00 88.69 93 LYS A N 1
ATOM 718 C CA . LYS A 1 93 ? 13.617 -4.967 -7.273 1.00 88.69 93 LYS A CA 1
ATOM 719 C C . LYS A 1 93 ? 12.991 -5.890 -6.226 1.00 88.69 93 LYS A C 1
ATOM 721 O O . LYS A 1 93 ? 13.726 -6.521 -5.473 1.00 88.69 93 LYS A O 1
ATOM 726 N N . LEU A 1 94 ? 11.662 -5.917 -6.147 1.00 88.94 94 LEU A N 1
ATOM 727 C CA . LEU A 1 94 ? 10.905 -6.690 -5.173 1.00 88.94 94 LEU A CA 1
ATOM 728 C C . LEU A 1 94 ? 10.189 -7.841 -5.870 1.00 88.94 94 LEU A C 1
ATOM 730 O O . LEU A 1 94 ? 9.794 -7.735 -7.029 1.00 88.94 94 LEU A O 1
ATOM 734 N N . ASP A 1 95 ? 9.977 -8.926 -5.133 1.00 91.44 95 ASP A N 1
ATOM 735 C CA . ASP A 1 95 ? 9.109 -10.006 -5.586 1.00 91.44 95 ASP A CA 1
ATOM 736 C C . ASP A 1 95 ? 7.641 -9.578 -5.422 1.00 91.44 95 ASP A C 1
ATOM 738 O O . ASP A 1 95 ? 7.041 -9.684 -4.348 1.00 91.44 95 ASP A O 1
ATOM 742 N N . THR A 1 96 ? 7.074 -9.013 -6.488 1.00 93.75 96 THR A N 1
ATOM 743 C CA . THR A 1 96 ? 5.694 -8.516 -6.503 1.00 93.75 96 THR A CA 1
ATOM 744 C C . THR A 1 96 ? 4.670 -9.633 -6.358 1.00 93.75 96 THR A C 1
ATOM 746 O O . THR A 1 96 ? 3.610 -9.398 -5.775 1.00 93.75 96 THR A O 1
ATOM 749 N N . GLU A 1 97 ? 4.982 -10.842 -6.828 1.00 94.00 97 GLU A N 1
ATOM 750 C CA . GLU A 1 97 ? 4.082 -11.985 -6.705 1.00 94.00 97 GLU A CA 1
ATOM 751 C C . GLU A 1 97 ? 4.036 -12.512 -5.271 1.00 94.00 97 GLU A C 1
ATOM 753 O O . GLU A 1 97 ? 2.956 -12.804 -4.756 1.00 94.00 97 GLU A O 1
ATOM 758 N N . LEU A 1 98 ? 5.183 -12.560 -4.588 1.00 91.38 98 LEU A N 1
ATOM 759 C CA . LEU A 1 98 ? 5.245 -12.867 -3.161 1.00 91.38 98 LEU A CA 1
ATOM 760 C C . LEU A 1 98 ? 4.468 -11.835 -2.333 1.00 91.38 98 LEU A C 1
ATOM 762 O O . LEU A 1 98 ? 3.765 -12.188 -1.383 1.00 91.38 98 LEU A O 1
ATOM 766 N N . LEU A 1 99 ? 4.600 -10.554 -2.680 1.00 93.44 99 LEU A N 1
ATOM 767 C CA . LEU A 1 99 ? 3.995 -9.471 -1.913 1.00 93.44 99 LEU A CA 1
ATOM 768 C C . LEU A 1 99 ? 2.490 -9.342 -2.136 1.00 93.44 99 LEU A C 1
ATOM 770 O O . LEU A 1 99 ? 1.787 -9.110 -1.159 1.00 93.44 99 LEU A O 1
ATOM 774 N N . PHE A 1 100 ? 1.985 -9.487 -3.363 1.00 95.44 100 PHE A N 1
ATOM 775 C CA . PHE A 1 100 ? 0.595 -9.146 -3.719 1.00 95.44 100 PHE A CA 1
ATOM 776 C C . PHE A 1 100 ? -0.170 -10.267 -4.428 1.00 95.44 100 PHE A C 1
ATOM 778 O O . PHE A 1 100 ? -1.349 -10.115 -4.723 1.00 95.44 100 PHE A O 1
ATOM 785 N N . GLY A 1 101 ? 0.462 -11.416 -4.656 1.00 94.56 101 GLY A N 1
ATOM 786 C CA . GLY A 1 101 ? -0.161 -12.567 -5.294 1.00 94.56 101 GLY A CA 1
ATOM 787 C C . GLY A 1 101 ? 0.231 -12.739 -6.759 1.00 94.56 101 GLY A C 1
ATOM 788 O O . GLY A 1 101 ? 0.843 -11.885 -7.399 1.00 94.56 101 GLY A O 1
ATOM 789 N N . LYS A 1 102 ? -0.119 -13.908 -7.294 1.00 94.62 102 LYS A N 1
ATOM 790 C CA . LYS A 1 102 ? 0.297 -14.357 -8.625 1.00 94.62 102 LYS A CA 1
ATOM 791 C C . LYS A 1 102 ? -0.172 -13.405 -9.732 1.00 94.62 102 LYS A C 1
ATOM 793 O O . LYS A 1 102 ? -1.330 -12.996 -9.751 1.00 94.62 102 LYS A O 1
ATOM 798 N N . GLY A 1 103 ? 0.702 -13.139 -10.701 1.00 94.25 103 GLY A N 1
ATOM 799 C CA . GLY A 1 103 ? 0.4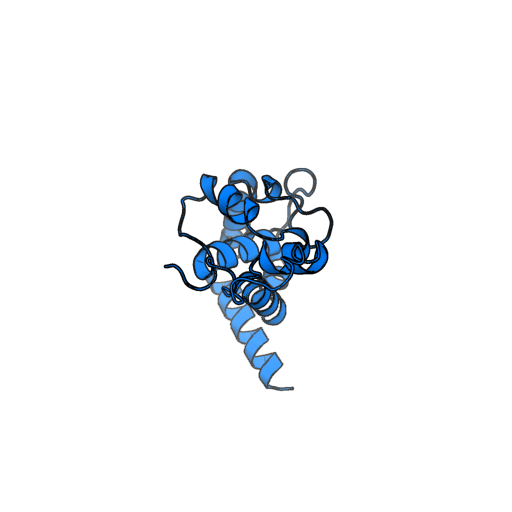18 -12.300 -11.864 1.00 94.25 103 GLY A CA 1
ATOM 800 C C . GLY A 1 103 ? 0.538 -10.799 -11.604 1.00 94.25 103 GLY A C 1
ATOM 801 O O . GLY A 1 103 ? 0.264 -10.011 -12.509 1.00 94.25 103 GLY A O 1
ATOM 802 N N . ILE A 1 104 ? 0.946 -10.379 -10.402 1.00 96.75 104 ILE A N 1
ATOM 803 C CA . ILE A 1 104 ? 1.215 -8.970 -10.122 1.00 96.75 104 ILE A CA 1
ATOM 804 C C . ILE A 1 104 ? 2.604 -8.601 -10.635 1.00 96.75 104 ILE A C 1
ATOM 806 O O . ILE A 1 104 ? 3.610 -9.169 -10.217 1.00 96.75 104 ILE A O 1
ATOM 810 N N . LEU A 1 105 ? 2.646 -7.611 -11.524 1.00 96.12 105 LEU A N 1
ATOM 811 C CA . LEU A 1 105 ? 3.858 -7.107 -12.158 1.00 96.12 105 LEU A CA 1
ATOM 812 C C . LEU A 1 105 ? 4.237 -5.732 -11.589 1.00 96.12 105 LEU A C 1
ATOM 814 O O . LEU A 1 105 ? 3.345 -4.980 -11.188 1.00 96.12 105 LEU A O 1
ATOM 818 N N . PRO A 1 106 ? 5.524 -5.334 -11.637 1.00 95.50 106 PRO A N 1
ATOM 819 C CA . PRO A 1 106 ? 5.951 -3.989 -11.248 1.00 95.50 106 PRO A CA 1
ATOM 820 C C . PRO A 1 106 ? 5.168 -2.865 -11.948 1.00 95.50 106 PRO A C 1
ATOM 822 O O . PRO A 1 106 ? 4.814 -1.875 -11.316 1.00 95.50 106 PRO A O 1
ATOM 825 N N . SER A 1 107 ? 4.800 -3.046 -13.220 1.00 96.38 107 SER A N 1
ATOM 826 C CA . SER A 1 107 ? 4.012 -2.075 -13.998 1.00 96.38 107 SER A CA 1
ATOM 827 C C . SER A 1 107 ? 2.605 -1.814 -13.444 1.00 96.38 107 SER A C 1
ATOM 829 O O . SER A 1 107 ? 1.968 -0.834 -13.827 1.00 96.38 107 SER A O 1
ATOM 831 N N . HIS A 1 108 ? 2.094 -2.659 -12.541 1.00 97.12 108 HIS A N 1
ATOM 832 C CA . HIS A 1 108 ? 0.818 -2.425 -11.854 1.00 97.12 108 HIS A CA 1
ATOM 833 C C . HIS A 1 108 ? 0.935 -1.372 -10.733 1.00 97.12 108 HIS A C 1
ATOM 835 O O . HIS A 1 108 ? -0.085 -0.927 -10.209 1.00 97.12 108 HIS A O 1
ATOM 841 N N . PHE A 1 109 ? 2.157 -0.939 -10.397 1.00 96.62 109 PHE A N 1
ATOM 842 C CA . PHE A 1 109 ? 2.466 0.104 -9.410 1.00 96.62 109 PHE A CA 1
ATOM 843 C C . PHE A 1 109 ? 2.857 1.441 -10.064 1.00 96.62 109 PHE A C 1
ATOM 845 O O . PHE A 1 109 ? 3.631 2.211 -9.492 1.00 96.62 109 PHE A O 1
ATOM 852 N N . ASN A 1 110 ? 2.342 1.724 -11.263 1.00 96.38 110 ASN A N 1
ATOM 853 C CA . ASN A 1 110 ? 2.487 3.041 -11.888 1.00 96.38 110 ASN A CA 1
ATOM 854 C C . ASN A 1 110 ? 1.747 4.129 -11.085 1.00 96.38 110 ASN A C 1
ATOM 856 O O . ASN A 1 110 ? 0.817 3.851 -10.318 1.00 96.38 110 ASN A O 1
ATOM 860 N N . ASP A 1 111 ? 2.155 5.381 -11.266 1.00 96.94 111 ASP A N 1
ATOM 861 C CA . ASP A 1 111 ? 1.614 6.532 -10.545 1.00 96.94 111 ASP A CA 1
ATOM 862 C C . ASP A 1 111 ? 0.129 6.766 -10.774 1.00 96.94 111 ASP A C 1
ATOM 864 O O . ASP A 1 111 ? -0.555 7.129 -9.822 1.00 96.94 111 ASP A O 1
ATOM 868 N N . ASP A 1 112 ? -0.394 6.501 -11.968 1.00 97.06 112 ASP A N 1
ATOM 869 C CA . ASP A 1 112 ? -1.831 6.599 -12.227 1.00 97.06 112 ASP A CA 1
ATOM 870 C C . ASP A 1 112 ? -2.634 5.654 -11.316 1.00 97.06 112 ASP A C 1
ATOM 872 O O . ASP A 1 112 ? -3.662 6.029 -10.745 1.00 97.06 112 ASP A O 1
ATOM 876 N N . CYS A 1 113 ? -2.175 4.409 -11.161 1.00 97.25 113 CYS A N 1
ATOM 877 C CA . CYS A 1 113 ? -2.834 3.420 -10.310 1.00 97.25 113 CYS A CA 1
ATOM 878 C C . CYS A 1 113 ? -2.699 3.774 -8.828 1.00 97.25 113 CYS A C 1
ATOM 880 O O . CYS A 1 113 ? -3.688 3.717 -8.089 1.00 97.25 113 CYS A O 1
ATOM 882 N N . LEU A 1 114 ? -1.493 4.153 -8.397 1.00 97.81 114 LEU A N 1
ATOM 883 C CA . LEU A 1 114 ? -1.213 4.533 -7.013 1.00 97.81 114 LEU A CA 1
ATOM 884 C C . LEU A 1 114 ? -1.934 5.828 -6.615 1.00 97.81 114 LEU A C 1
ATOM 886 O O . LEU A 1 114 ? -2.490 5.900 -5.521 1.00 97.81 114 LEU A O 1
ATOM 890 N N . GLY A 1 115 ? -1.991 6.808 -7.517 1.00 97.69 115 GLY A N 1
ATOM 891 C CA . GLY A 1 115 ? -2.731 8.059 -7.360 1.00 97.69 115 GLY A CA 1
ATOM 892 C C . GLY A 1 115 ? -4.217 7.800 -7.142 1.00 97.69 115 GLY A C 1
ATOM 893 O O . GLY A 1 115 ? -4.763 8.233 -6.135 1.00 97.69 115 GLY A O 1
ATOM 894 N N . ARG A 1 116 ? -4.834 6.942 -7.966 1.00 97.50 116 ARG A N 1
ATOM 895 C CA . ARG A 1 116 ? -6.222 6.494 -7.742 1.00 97.50 116 ARG A CA 1
ATOM 896 C C . ARG A 1 116 ? -6.427 5.787 -6.396 1.00 97.50 116 ARG A C 1
ATOM 898 O O . ARG A 1 116 ? -7.529 5.799 -5.859 1.00 97.50 116 ARG A O 1
ATOM 905 N N . GLY A 1 117 ? -5.393 5.136 -5.860 1.00 97.31 117 GLY A N 1
ATOM 906 C CA . GLY A 1 117 ? -5.424 4.570 -4.507 1.00 97.31 117 GLY A CA 1
ATOM 907 C C . GLY A 1 117 ? -5.455 5.652 -3.424 1.00 97.31 117 GLY A C 1
ATOM 908 O O . GLY A 1 117 ? -6.228 5.544 -2.474 1.00 97.31 117 GLY A O 1
ATOM 909 N N . LEU A 1 118 ? -4.657 6.711 -3.585 1.00 97.81 118 LEU A N 1
ATOM 910 C CA . LEU A 1 118 ? -4.661 7.875 -2.693 1.00 97.81 118 LEU A CA 1
ATOM 911 C C . LEU A 1 118 ? -5.982 8.648 -2.758 1.00 97.81 118 LEU A C 1
ATOM 913 O O . LEU A 1 118 ? -6.483 9.047 -1.710 1.00 97.81 118 LEU A O 1
ATOM 917 N N . ASP A 1 119 ? -6.569 8.793 -3.946 1.00 97.44 119 ASP A N 1
ATOM 918 C CA . ASP A 1 119 ? -7.893 9.402 -4.114 1.00 97.44 119 ASP A CA 1
ATOM 919 C C . ASP A 1 119 ? -8.956 8.596 -3.354 1.00 97.44 119 ASP A C 1
ATOM 921 O O . ASP A 1 119 ? -9.709 9.150 -2.558 1.00 97.44 119 ASP A O 1
ATOM 925 N N . ALA A 1 120 ? -8.965 7.265 -3.501 1.00 97.06 120 ALA A N 1
ATOM 926 C CA . ALA A 1 120 ? -9.882 6.400 -2.756 1.00 97.06 120 ALA A CA 1
ATOM 927 C C . ALA A 1 120 ? -9.688 6.511 -1.231 1.00 97.06 120 ALA A C 1
ATOM 929 O O . ALA A 1 120 ? -10.660 6.572 -0.479 1.00 97.06 120 ALA A O 1
ATOM 930 N N . LEU A 1 121 ? -8.436 6.575 -0.765 1.00 97.31 121 LEU A N 1
ATOM 931 C CA . LEU A 1 121 ? -8.119 6.793 0.647 1.00 97.31 121 LEU A CA 1
ATOM 932 C C . LEU A 1 121 ? -8.629 8.154 1.150 1.00 97.31 121 LEU A C 1
ATOM 934 O O . LEU A 1 121 ? -9.086 8.253 2.292 1.00 97.31 121 LEU A O 1
ATOM 938 N N . TRP A 1 122 ? -8.541 9.196 0.322 1.00 97.56 122 TRP A N 1
ATOM 939 C CA . TRP A 1 122 ? -9.046 10.526 0.647 1.00 97.56 122 TRP A CA 1
ATOM 940 C C . TRP A 1 122 ? -10.569 10.535 0.793 1.00 97.56 122 TRP A C 1
ATOM 942 O O . TRP A 1 122 ? -11.062 11.009 1.816 1.00 97.56 122 TRP A O 1
ATOM 952 N N . GLU A 1 123 ? -11.294 9.944 -0.159 1.00 97.00 123 GLU A N 1
ATOM 953 C CA . GLU A 1 123 ? -12.763 9.857 -0.130 1.00 97.00 123 GLU A CA 1
ATOM 954 C C . GLU A 1 123 ? -13.285 9.095 1.098 1.00 97.00 123 GLU A C 1
ATOM 956 O O . GLU A 1 123 ? -14.272 9.492 1.715 1.00 97.00 123 GLU A O 1
ATOM 961 N N . ILE A 1 124 ? -12.588 8.032 1.514 1.00 96.12 124 ILE A N 1
ATOM 962 C CA . ILE A 1 124 ? -12.906 7.279 2.741 1.00 96.12 124 ILE A CA 1
ATOM 963 C C . ILE A 1 124 ? -12.660 8.114 4.012 1.00 96.12 124 ILE A C 1
ATOM 965 O O . ILE A 1 124 ? -13.299 7.916 5.050 1.00 96.12 124 ILE A O 1
ATOM 969 N N . GLY A 1 125 ? -11.706 9.041 3.961 1.00 96.88 125 GLY A N 1
ATOM 970 C CA . GLY A 1 125 ? -11.262 9.817 5.109 1.00 96.88 125 GLY A CA 1
ATOM 971 C C . GLY A 1 125 ? -10.149 9.101 5.890 1.00 96.88 125 GLY A C 1
ATOM 972 O O . GLY A 1 125 ? -10.429 8.219 6.712 1.00 96.88 125 GLY A O 1
ATOM 973 N N . PRO A 1 126 ? -8.879 9.534 5.755 1.00 94.88 126 PRO A N 1
ATOM 974 C CA . PRO A 1 126 ? -7.731 8.887 6.397 1.00 94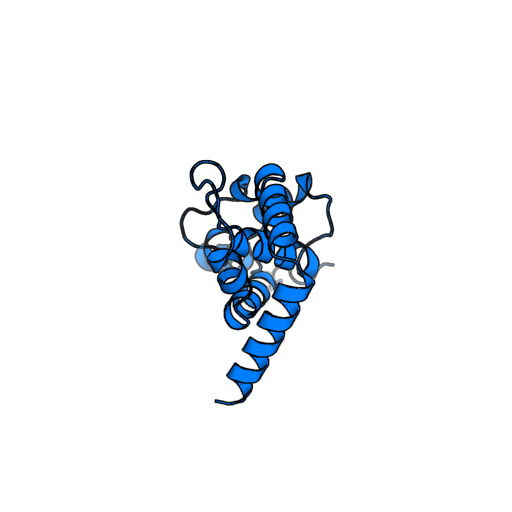.88 126 PRO A CA 1
ATOM 975 C C . PRO A 1 126 ? -7.850 8.777 7.925 1.00 94.88 126 PRO A C 1
ATOM 977 O O . PRO A 1 126 ? -7.456 7.775 8.521 1.00 94.88 126 PRO A O 1
ATOM 980 N N . THR A 1 127 ? -8.436 9.785 8.581 1.00 96.19 127 THR A N 1
ATOM 981 C CA . THR A 1 127 ? -8.667 9.769 10.035 1.00 96.19 127 THR A CA 1
ATOM 982 C C . THR A 1 127 ? -9.692 8.714 10.450 1.00 96.19 127 THR A C 1
ATOM 984 O O . THR A 1 127 ? -9.520 8.077 11.490 1.00 96.19 127 THR A O 1
ATOM 987 N N . SER A 1 128 ? -10.750 8.520 9.656 1.00 94.94 128 SER A N 1
ATOM 988 C CA . SER A 1 128 ? -11.751 7.476 9.902 1.00 94.94 128 SER A CA 1
ATOM 989 C C . SER A 1 128 ? -11.109 6.097 9.779 1.00 94.94 128 SER A C 1
ATOM 991 O O . SER A 1 128 ? -11.194 5.279 10.699 1.00 94.94 128 SER A O 1
ATOM 993 N N . LEU A 1 129 ? -10.355 5.887 8.695 1.00 95.38 129 LEU A N 1
ATOM 994 C CA . LEU A 1 129 ? -9.620 4.651 8.463 1.00 95.38 129 LEU A CA 1
ATOM 995 C C . LEU A 1 129 ? -8.653 4.334 9.612 1.00 95.38 129 LEU A C 1
ATOM 997 O O . LEU A 1 129 ? -8.679 3.223 10.135 1.00 95.38 129 LEU A O 1
ATOM 1001 N N . PHE A 1 130 ? -7.854 5.313 10.050 1.00 94.62 130 PHE A N 1
ATOM 1002 C CA . PHE A 1 130 ? -6.909 5.139 11.156 1.00 94.62 130 PHE A CA 1
ATOM 1003 C C . PHE A 1 130 ? -7.601 4.698 12.452 1.00 94.62 1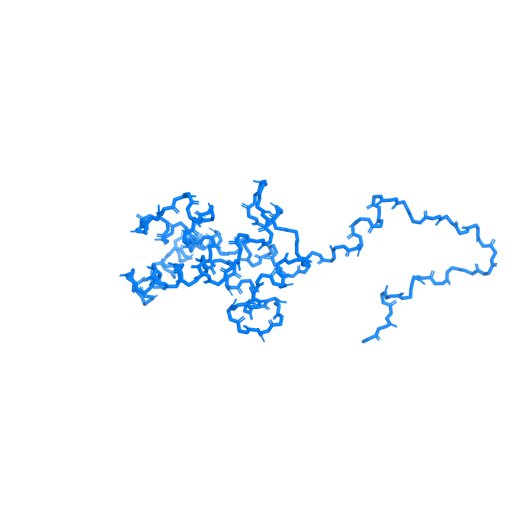30 PHE A C 1
ATOM 1005 O O . PHE A 1 130 ? -7.139 3.773 13.117 1.00 94.62 130 PHE A O 1
ATOM 1012 N N . ARG A 1 131 ? -8.736 5.319 12.803 1.00 96.06 131 ARG A N 1
ATOM 1013 C CA . ARG A 1 131 ? -9.508 4.946 14.000 1.00 96.06 131 ARG A CA 1
ATOM 1014 C C . ARG A 1 131 ? -9.996 3.501 13.935 1.00 96.06 131 ARG A C 1
ATOM 1016 O O . ARG A 1 131 ? -9.910 2.793 14.934 1.00 96.06 131 ARG A O 1
ATOM 1023 N N . ARG A 1 132 ? -10.483 3.061 12.772 1.00 95.25 132 ARG A N 1
ATOM 1024 C CA . ARG A 1 132 ? -10.938 1.677 12.565 1.00 95.25 132 ARG A CA 1
ATOM 1025 C C . ARG A 1 132 ? -9.784 0.683 12.623 1.00 95.25 132 ARG A C 1
ATOM 1027 O O . ARG A 1 132 ? -9.901 -0.321 13.310 1.00 95.25 132 ARG A O 1
ATOM 1034 N N . ALA A 1 133 ? -8.656 0.994 11.989 1.00 94.19 133 ALA A N 1
ATOM 1035 C CA . ALA A 1 133 ? -7.456 0.164 12.064 1.00 94.19 133 ALA A CA 1
ATOM 1036 C C . ALA A 1 133 ? -6.968 0.001 13.516 1.00 94.19 133 ALA A C 1
ATOM 1038 O O . ALA A 1 133 ? -6.698 -1.111 13.959 1.00 94.19 133 ALA A O 1
ATOM 1039 N N . ALA A 1 134 ? -6.938 1.084 14.299 1.00 94.56 134 ALA A N 1
ATOM 1040 C CA . ALA A 1 134 ? -6.591 1.018 15.719 1.00 94.56 134 ALA A CA 1
ATOM 1041 C C . ALA A 1 134 ? -7.596 0.183 16.538 1.00 94.56 134 ALA A C 1
ATOM 1043 O O . ALA A 1 134 ? -7.202 -0.569 17.430 1.00 94.56 134 ALA A O 1
ATOM 1044 N N . ALA A 1 135 ? -8.893 0.285 16.229 1.00 93.75 135 ALA A N 1
ATOM 1045 C CA . ALA A 1 135 ? -9.920 -0.538 16.862 1.00 93.75 135 ALA A CA 1
ATOM 1046 C C . ALA A 1 135 ? -9.760 -2.033 16.527 1.00 93.75 135 ALA A C 1
ATOM 1048 O O . ALA A 1 135 ? -9.917 -2.857 17.428 1.00 93.75 135 ALA A O 1
ATOM 1049 N N . ASN A 1 136 ? -9.394 -2.375 15.285 1.00 92.81 136 ASN A N 1
ATOM 1050 C CA . ASN A 1 136 ? -9.096 -3.752 14.880 1.00 92.81 136 ASN A CA 1
ATOM 1051 C C . ASN A 1 136 ? -7.946 -4.333 15.705 1.00 92.81 136 ASN A C 1
ATOM 1053 O O . ASN A 1 136 ? -8.114 -5.393 16.296 1.00 92.81 136 ASN A O 1
ATOM 1057 N N . VAL A 1 137 ? -6.823 -3.615 15.821 1.00 93.06 137 VAL A N 1
ATOM 1058 C CA . VAL A 1 137 ? -5.664 -4.066 16.618 1.00 93.06 137 VAL A CA 1
ATOM 1059 C C . VAL A 1 137 ? -6.070 -4.363 18.060 1.00 93.06 137 VAL A C 1
ATOM 1061 O O . VAL A 1 137 ? -5.777 -5.434 18.580 1.00 93.06 137 VAL A O 1
ATOM 1064 N N . ARG A 1 138 ? -6.833 -3.462 18.689 1.00 91.81 138 ARG A N 1
ATOM 1065 C CA . ARG A 1 138 ? -7.330 -3.672 20.057 1.00 91.81 138 ARG A CA 1
ATOM 1066 C C . ARG A 1 138 ? -8.217 -4.917 20.177 1.00 91.81 138 ARG A C 1
ATOM 1068 O O . ARG A 1 138 ? -8.174 -5.606 21.194 1.00 91.81 138 ARG A O 1
ATOM 1075 N N . ALA A 1 139 ? -9.051 -5.186 19.174 1.00 90.56 139 ALA A N 1
ATOM 1076 C CA . ALA A 1 139 ? -9.894 -6.377 19.160 1.00 90.56 139 ALA A CA 1
ATOM 1077 C C . ALA A 1 139 ? -9.066 -7.666 19.020 1.00 90.56 139 ALA A C 1
ATOM 1079 O O . ALA A 1 139 ? -9.415 -8.667 19.637 1.00 90.56 139 ALA A O 1
ATOM 1080 N N . MET A 1 140 ? -7.960 -7.628 18.271 1.00 88.56 140 MET A N 1
ATOM 1081 C CA . MET A 1 140 ? -7.041 -8.760 18.109 1.00 88.56 140 MET A CA 1
ATOM 1082 C C . MET A 1 140 ? -6.283 -9.090 19.397 1.00 88.56 140 MET A C 1
ATOM 1084 O O . MET A 1 140 ? -6.140 -10.259 19.724 1.00 88.56 140 MET A O 1
ATOM 1088 N N . GLU A 1 141 ? -5.856 -8.077 20.158 1.00 83.88 141 GLU A N 1
ATOM 1089 C CA . GLU A 1 141 ? -5.199 -8.260 21.466 1.00 83.88 141 GLU A CA 1
ATOM 1090 C C . GLU A 1 141 ? -6.133 -8.829 22.551 1.00 83.88 141 GLU A C 1
ATOM 1092 O O . GLU A 1 141 ? -5.673 -9.241 23.613 1.00 83.88 141 GLU A O 1
ATOM 1097 N N . SER A 1 142 ? -7.449 -8.808 22.317 1.00 75.94 142 SER A N 1
ATOM 1098 C CA . SER A 1 142 ? -8.463 -9.249 23.283 1.00 75.94 142 SER A CA 1
ATOM 1099 C C . SER A 1 142 ? -8.856 -10.732 23.134 1.00 75.94 142 SER A C 1
ATOM 1101 O O . SER A 1 142 ? -9.795 -11.166 23.806 1.00 75.94 142 SER A O 1
ATOM 1103 N N . LEU A 1 143 ? -8.181 -11.483 22.255 1.00 55.53 143 LEU A N 1
ATOM 1104 C CA . LEU A 1 143 ? -8.381 -12.912 21.963 1.00 55.53 143 LEU A CA 1
ATOM 1105 C C . LEU A 1 143 ? -7.215 -13.753 22.499 1.00 55.53 143 LEU A C 1
ATOM 1107 O O . LEU A 1 143 ? -7.495 -14.885 22.954 1.00 55.53 143 LEU A O 1
#

Sequence (143 aa):
MSIIRKGLQLGPNLPQIPPDPFVESILANPVGAAPLIAALCREIGIPQLIDQEATWDKDRCILSPGERITALVINLLCEERRPLYKVEDNFKKLDTELLFGKGILPSHFNDDCLGRGLDALWEIGPTSLFRRAAANVRAMESL